Protein AF-A0A5C9CHS4-F1 (afdb_monomer)

Structure (mmCIF, N/CA/C/O backbone):
data_AF-A0A5C9CHS4-F1
#
_entry.id   AF-A0A5C9CHS4-F1
#
loop_
_atom_site.group_PDB
_atom_site.id
_atom_site.type_symbol
_atom_site.label_atom_id
_atom_site.label_alt_id
_atom_site.label_comp_id
_atom_site.label_asym_id
_atom_site.label_ent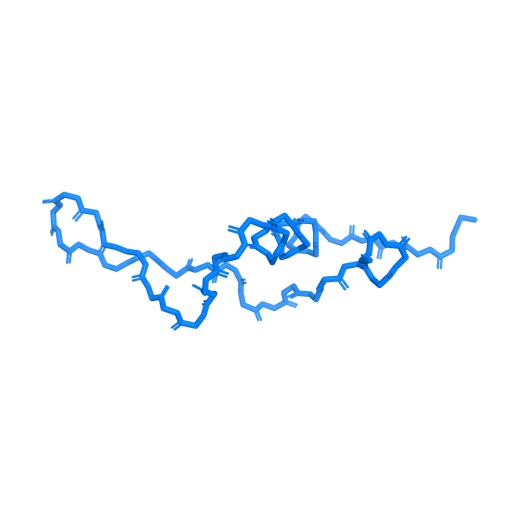ity_id
_atom_site.label_seq_id
_atom_site.pdbx_PDB_ins_code
_atom_site.Cartn_x
_atom_site.Cartn_y
_atom_site.Cartn_z
_atom_site.occupancy
_atom_site.B_iso_or_equiv
_atom_site.auth_seq_id
_atom_site.auth_comp_id
_atom_site.auth_asym_id
_atom_site.auth_atom_id
_atom_site.pdbx_PDB_model_num
ATOM 1 N N . ILE A 1 1 ? 23.167 -3.883 -13.326 1.00 50.72 1 ILE A N 1
ATOM 2 C CA . ILE A 1 1 ? 22.464 -3.044 -12.320 1.00 50.72 1 ILE A CA 1
ATOM 3 C C . ILE A 1 1 ? 21.204 -2.613 -13.042 1.00 50.72 1 ILE A C 1
ATOM 5 O O . ILE A 1 1 ? 21.263 -1.640 -13.773 1.00 50.72 1 ILE A O 1
ATOM 9 N N . ASP A 1 2 ? 20.141 -3.419 -13.003 1.00 59.53 2 ASP A N 1
ATOM 10 C CA . ASP A 1 2 ? 19.135 -3.375 -14.086 1.00 59.53 2 ASP A CA 1
ATOM 11 C C . ASP A 1 2 ? 17.680 -3.212 -13.634 1.00 59.53 2 ASP A C 1
ATOM 13 O O . ASP A 1 2 ? 16.784 -3.245 -14.467 1.00 59.53 2 ASP A O 1
ATOM 17 N N . SER A 1 3 ? 17.434 -2.928 -12.351 1.00 67.88 3 SER A N 1
ATOM 18 C CA . SER A 1 3 ? 16.085 -2.604 -11.864 1.00 67.88 3 SER A CA 1
ATOM 19 C C . SER A 1 3 ? 16.157 -1.539 -10.768 1.00 67.88 3 SER A C 1
ATOM 21 O O . SER A 1 3 ? 16.297 -1.877 -9.590 1.00 67.88 3 SER A O 1
ATOM 23 N N . P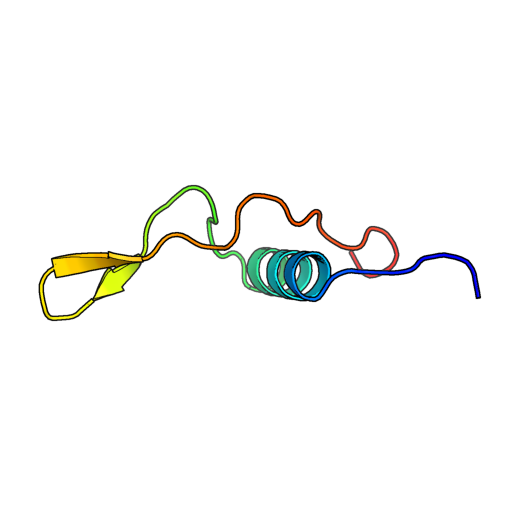RO A 1 4 ? 16.161 -0.240 -11.115 1.00 77.19 4 PRO A N 1
ATOM 24 C CA . PRO A 1 4 ? 16.022 0.806 -10.113 1.00 77.19 4 PRO A CA 1
ATOM 25 C C . PRO A 1 4 ? 14.626 0.711 -9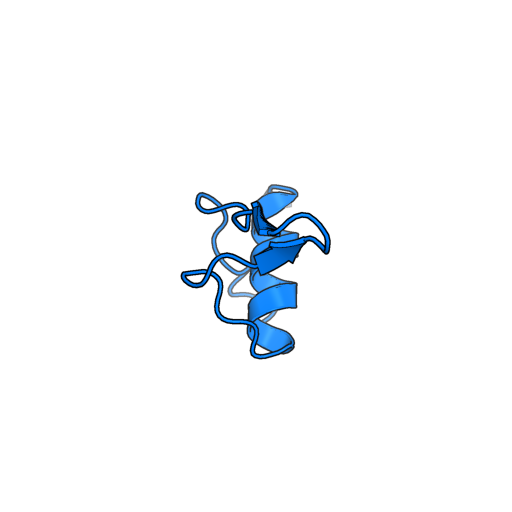.485 1.00 77.19 4 PRO A C 1
ATOM 27 O O . PRO A 1 4 ? 13.625 0.736 -10.194 1.00 77.19 4 PRO A O 1
ATOM 30 N N . HIS A 1 5 ? 14.576 0.607 -8.159 1.00 82.19 5 HIS A N 1
ATOM 31 C CA . HIS A 1 5 ? 13.335 0.576 -7.389 1.00 82.19 5 HIS A CA 1
ATOM 32 C C . HIS A 1 5 ? 13.194 1.851 -6.575 1.00 82.19 5 HIS A C 1
ATOM 34 O O . HIS A 1 5 ? 14.165 2.347 -5.992 1.00 82.19 5 HIS A O 1
ATOM 40 N N . THR A 1 6 ? 11.979 2.375 -6.526 1.00 86.44 6 THR A N 1
ATOM 41 C CA . THR A 1 6 ? 11.641 3.510 -5.679 1.00 86.44 6 THR A CA 1
ATOM 42 C C . THR A 1 6 ? 11.445 3.043 -4.234 1.00 86.44 6 THR A C 1
ATOM 44 O O . THR A 1 6 ? 11.135 1.874 -3.986 1.00 86.44 6 THR A O 1
ATOM 47 N N . PRO A 1 7 ? 11.581 3.938 -3.241 1.00 84.75 7 PRO A N 1
ATOM 48 C CA . PRO A 1 7 ? 11.208 3.619 -1.863 1.00 84.75 7 PRO A CA 1
ATOM 49 C C . PRO A 1 7 ? 9.767 3.098 -1.723 1.00 84.75 7 PRO A C 1
ATOM 51 O O . PRO A 1 7 ? 9.479 2.331 -0.806 1.00 84.75 7 PRO A O 1
ATOM 54 N N . GLU A 1 8 ? 8.871 3.484 -2.634 1.00 84.56 8 GLU A N 1
ATOM 55 C CA . GLU A 1 8 ? 7.471 3.065 -2.615 1.00 84.56 8 GLU A CA 1
ATOM 56 C C . GLU A 1 8 ? 7.274 1.619 -3.103 1.00 84.56 8 GLU A C 1
ATOM 58 O O . GLU A 1 8 ? 6.430 0.904 -2.560 1.00 84.56 8 GLU A O 1
ATOM 63 N N . ASP A 1 9 ? 8.107 1.141 -4.032 1.00 85.75 9 ASP A N 1
ATOM 64 C CA . ASP A 1 9 ? 8.115 -0.264 -4.476 1.00 85.75 9 ASP A CA 1
ATOM 65 C C . ASP A 1 9 ? 8.543 -1.199 -3.334 1.00 85.75 9 ASP A C 1
ATOM 67 O O . ASP A 1 9 ? 7.957 -2.261 -3.094 1.00 85.75 9 ASP A O 1
ATOM 71 N N . TYR A 1 10 ? 9.538 -0.767 -2.551 1.00 85.56 10 TYR A N 1
ATOM 72 C CA . TYR A 1 10 ? 9.964 -1.477 -1.344 1.00 85.56 10 TYR A CA 1
ATOM 73 C C . TYR A 1 10 ? 8.855 -1.540 -0.295 1.00 85.56 10 TYR A C 1
ATOM 75 O O . TYR A 1 10 ? 8.591 -2.611 0.256 1.00 85.56 10 TYR A O 1
ATOM 83 N N . ALA A 1 11 ? 8.195 -0.411 -0.029 1.00 86.38 11 ALA A N 1
ATOM 84 C CA . ALA A 1 11 ? 7.086 -0.352 0.915 1.00 86.38 11 ALA A CA 1
ATOM 85 C C . ALA A 1 11 ? 5.945 -1.287 0.481 1.00 86.38 11 ALA A C 1
ATOM 87 O O . ALA A 1 11 ? 5.490 -2.107 1.275 1.00 86.38 11 ALA A O 1
ATOM 88 N N . SER A 1 12 ? 5.572 -1.244 -0.800 1.00 87.25 12 SER A N 1
ATOM 89 C CA . SER A 1 12 ? 4.526 -2.088 -1.391 1.00 87.25 12 SER A CA 1
ATOM 90 C C . SER A 1 12 ? 4.835 -3.579 -1.267 1.00 87.25 12 SER A C 1
ATOM 92 O O . SER A 1 12 ? 3.981 -4.354 -0.842 1.00 87.25 12 SER A O 1
ATOM 94 N N . THR A 1 13 ? 6.085 -3.971 -1.526 1.00 87.19 13 THR A N 1
ATOM 95 C CA . THR A 1 13 ? 6.552 -5.357 -1.354 1.00 87.19 13 THR A CA 1
ATOM 96 C C . THR A 1 13 ? 6.410 -5.836 0.093 1.00 87.19 13 THR A C 1
ATOM 98 O O . THR A 1 13 ? 5.986 -6.964 0.346 1.00 87.19 13 THR A O 1
ATOM 101 N N . ILE A 1 14 ? 6.776 -4.993 1.063 1.00 87.81 14 ILE A N 1
ATOM 102 C CA . ILE A 1 14 ? 6.680 -5.330 2.489 1.00 87.81 14 ILE A CA 1
ATOM 103 C C . ILE A 1 14 ? 5.215 -5.437 2.915 1.00 87.81 14 ILE A C 1
ATOM 105 O O . ILE A 1 14 ? 4.855 -6.398 3.592 1.00 87.81 14 ILE A O 1
ATOM 109 N N . TYR A 1 15 ? 4.372 -4.483 2.517 1.00 87.50 15 TYR A N 1
ATOM 110 C CA . TYR A 1 15 ? 2.952 -4.484 2.866 1.00 87.50 15 TYR A CA 1
ATOM 111 C C . TYR A 1 15 ? 2.245 -5.743 2.358 1.00 87.50 15 TYR A C 1
ATOM 113 O O . TYR A 1 15 ? 1.539 -6.384 3.135 1.00 87.50 15 TYR A O 1
ATOM 121 N N . GLU A 1 16 ? 2.518 -6.175 1.124 1.00 86.94 16 GLU A N 1
ATOM 122 C CA . GLU A 1 16 ? 1.940 -7.415 0.595 1.00 86.94 16 GLU A CA 1
ATOM 123 C C . GLU A 1 16 ? 2.435 -8.665 1.322 1.00 86.94 16 GLU A C 1
ATOM 125 O O . GLU A 1 16 ? 1.632 -9.522 1.687 1.00 86.94 16 GLU A O 1
ATOM 130 N N . LYS A 1 17 ? 3.735 -8.754 1.630 1.00 88.44 17 LYS A N 1
ATOM 131 C CA . LYS A 1 17 ? 4.274 -9.881 2.414 1.00 88.44 17 LYS A CA 1
ATOM 132 C C . LYS A 1 17 ? 3.690 -9.963 3.824 1.00 88.44 17 LYS A C 1
ATOM 134 O O . LYS A 1 17 ? 3.626 -11.051 4.392 1.00 88.44 17 LYS A O 1
ATOM 139 N N . LEU A 1 18 ? 3.277 -8.833 4.391 1.00 88.69 18 LEU A N 1
ATOM 140 C CA . LEU A 1 18 ? 2.604 -8.764 5.687 1.00 88.69 18 LEU A CA 1
ATOM 141 C C . LEU A 1 18 ? 1.087 -9.003 5.593 1.00 88.69 18 LEU A C 1
ATOM 143 O O . LEU A 1 18 ? 0.429 -9.053 6.630 1.00 88.69 18 LEU A O 1
ATOM 147 N N . GLY A 1 19 ? 0.530 -9.151 4.385 1.00 87.44 19 GLY A N 1
ATOM 148 C CA . GLY A 1 19 ? -0.911 -9.291 4.164 1.00 87.44 19 GLY A CA 1
ATOM 149 C C . GLY A 1 19 ? -1.700 -8.013 4.465 1.00 87.44 19 GLY A C 1
ATOM 150 O O . GLY A 1 19 ? -2.872 -8.091 4.828 1.00 87.44 19 GLY A O 1
ATOM 151 N N . ILE A 1 20 ? -1.057 -6.846 4.373 1.00 86.62 20 ILE A N 1
ATOM 152 C CA . ILE A 1 20 ? -1.692 -5.546 4.594 1.00 86.62 20 ILE A CA 1
ATOM 153 C C . ILE A 1 20 ? -2.415 -5.128 3.314 1.00 86.62 20 ILE A C 1
ATOM 155 O O . ILE A 1 20 ? -1.798 -5.012 2.255 1.00 86.62 20 ILE A O 1
ATOM 159 N N . ASP A 1 21 ? -3.711 -4.856 3.438 1.00 84.81 21 ASP A N 1
ATOM 160 C CA . ASP A 1 21 ? -4.514 -4.277 2.366 1.00 84.81 21 ASP A CA 1
ATOM 161 C C . ASP A 1 21 ? -4.151 -2.794 2.179 1.00 84.81 21 ASP A C 1
ATOM 163 O O . ASP A 1 21 ? -4.365 -1.968 3.071 1.00 84.81 21 ASP A O 1
ATOM 167 N N . ARG A 1 22 ? -3.560 -2.466 1.023 1.00 84.56 22 ARG A N 1
ATOM 168 C CA . ARG A 1 22 ? -3.124 -1.105 0.674 1.00 84.56 22 ARG A CA 1
ATOM 169 C C . ARG A 1 22 ? -4.267 -0.222 0.172 1.00 84.56 22 ARG A C 1
ATOM 171 O O . ARG A 1 22 ? -4.114 1.000 0.171 1.00 84.56 22 ARG A O 1
ATOM 178 N N . ASP A 1 23 ? -5.392 -0.817 -0.224 1.00 85.31 23 ASP A N 1
ATOM 179 C CA . ASP A 1 23 ? -6.595 -0.097 -0.647 1.00 85.31 23 ASP A CA 1
ATOM 180 C C . ASP A 1 23 ? -7.416 0.386 0.557 1.00 85.31 23 ASP A C 1
ATOM 182 O O . ASP A 1 23 ? -8.241 1.299 0.441 1.00 85.31 23 ASP A O 1
ATOM 186 N N . GLN A 1 24 ? -7.158 -0.173 1.745 1.00 85.75 24 GLN A N 1
ATOM 187 C CA . GLN A 1 24 ? -7.800 0.251 2.980 1.00 85.75 24 GLN A CA 1
ATOM 188 C C . GLN A 1 24 ? -6.980 1.336 3.708 1.00 85.75 24 GLN A C 1
ATOM 190 O O . GLN A 1 24 ? -5.830 1.105 4.089 1.00 85.75 24 GLN A O 1
ATOM 195 N N . PRO A 1 25 ? -7.555 2.525 3.982 1.00 86.19 25 PRO A N 1
ATOM 196 C CA . PRO A 1 25 ? -6.884 3.537 4.790 1.00 86.19 25 PRO A CA 1
ATOM 197 C C . PRO A 1 25 ? -6.721 3.066 6.239 1.00 86.19 25 PRO A C 1
ATOM 199 O O . PRO A 1 25 ? -7.667 2.584 6.866 1.00 86.19 25 PRO A O 1
ATOM 202 N N . LEU A 1 26 ? -5.541 3.300 6.811 1.00 85.31 26 LEU A N 1
ATOM 203 C CA . LEU A 1 26 ? -5.334 3.187 8.252 1.00 85.31 26 LEU A CA 1
ATOM 204 C C . LEU A 1 26 ? -5.874 4.429 8.954 1.00 85.31 26 LEU A C 1
ATOM 206 O O . LEU A 1 26 ? -5.707 5.545 8.473 1.00 85.31 26 LEU A O 1
ATOM 210 N N . TYR A 1 27 ? -6.470 4.265 10.131 1.00 88.38 27 TYR A N 1
ATOM 211 C CA . TYR A 1 27 ? -6.963 5.392 10.921 1.00 88.38 27 TYR A CA 1
ATOM 212 C C . TYR A 1 27 ? -6.055 5.645 12.119 1.00 88.38 27 TYR A C 1
ATOM 214 O O . TYR A 1 27 ? -5.707 4.730 12.864 1.00 88.38 27 TYR A O 1
ATOM 222 N N . THR A 1 28 ? -5.673 6.905 12.327 1.00 90.44 28 THR A N 1
ATOM 223 C CA . THR A 1 28 ? -4.965 7.296 13.551 1.00 90.44 28 THR A CA 1
ATOM 224 C C . THR A 1 28 ? -5.912 7.312 14.751 1.00 90.44 28 THR A C 1
ATOM 226 O O . THR A 1 28 ? -7.133 7.307 14.602 1.00 90.44 28 THR A O 1
ATOM 229 N N . SER A 1 29 ? -5.362 7.444 15.961 1.00 91.94 29 SER A N 1
ATOM 230 C CA . SER A 1 29 ? -6.149 7.621 17.193 1.00 91.94 29 SER A CA 1
ATOM 231 C C . SER A 1 29 ? -7.068 8.852 17.182 1.00 91.94 29 SER A C 1
ATOM 233 O O . SER A 1 29 ? -8.035 8.898 17.934 1.00 91.94 29 SER A O 1
ATOM 235 N N . ALA A 1 30 ? -6.797 9.833 16.315 1.00 94.44 30 ALA A N 1
ATOM 236 C CA . ALA A 1 30 ? -7.652 10.998 16.081 1.00 94.44 30 ALA A CA 1
ATOM 237 C C . ALA A 1 30 ? -8.655 10.784 14.928 1.00 94.44 30 ALA A C 1
ATOM 239 O O . ALA A 1 30 ? -9.201 11.751 14.401 1.00 94.44 30 ALA A O 1
ATOM 240 N N . ASN A 1 31 ? -8.852 9.535 14.496 1.00 90.31 31 ASN A N 1
ATOM 241 C CA . ASN A 1 31 ? -9.721 9.133 13.392 1.00 90.31 31 ASN A CA 1
ATOM 242 C C . ASN A 1 31 ? -9.374 9.801 12.046 1.00 90.31 31 ASN A C 1
ATOM 244 O O . ASN A 1 31 ? -10.247 10.019 11.205 1.00 90.31 31 ASN A O 1
ATOM 248 N N . ARG A 1 32 ? -8.094 10.145 11.835 1.00 90.25 32 ARG A N 1
ATOM 249 C CA . ARG A 1 32 ? -7.609 10.684 10.555 1.00 90.25 32 ARG A CA 1
ATOM 250 C C . ARG A 1 32 ? -7.164 9.535 9.646 1.00 90.25 32 ARG A C 1
ATOM 252 O O . ARG A 1 32 ? -6.378 8.714 10.125 1.00 90.25 32 ARG A O 1
ATOM 259 N N . PRO A 1 33 ? -7.609 9.478 8.379 1.00 90.12 33 PRO A N 1
ATOM 260 C CA . PRO A 1 33 ? -7.161 8.455 7.445 1.00 90.12 33 PRO A CA 1
ATOM 261 C C . PRO A 1 33 ? -5.710 8.710 7.012 1.00 90.12 33 PRO A C 1
ATOM 263 O O . PRO A 1 33 ? -5.312 9.845 6.744 1.00 90.12 33 PRO A O 1
ATOM 266 N N . VAL A 1 34 ? -4.936 7.636 6.937 1.00 87.19 34 VAL A N 1
ATOM 267 C CA . VAL A 1 34 ? -3.571 7.558 6.424 1.00 87.19 34 VAL A CA 1
ATOM 268 C C . VAL A 1 34 ? -3.596 6.531 5.304 1.00 87.19 34 VAL A C 1
ATOM 270 O O . VAL A 1 34 ? -3.860 5.352 5.537 1.00 87.19 34 VAL A O 1
ATOM 273 N N . LEU A 1 35 ? -3.371 7.003 4.082 1.00 84.25 35 LEU A N 1
ATOM 274 C CA . LEU A 1 35 ? -3.284 6.154 2.901 1.00 84.25 35 LEU A CA 1
ATOM 275 C C . LEU A 1 35 ? -1.860 5.622 2.774 1.00 84.25 35 LEU A C 1
ATOM 277 O O . LEU A 1 35 ? -0.895 6.353 3.012 1.00 84.25 35 LEU A O 1
ATOM 281 N N . PHE A 1 36 ? -1.738 4.357 2.389 1.00 78.31 36 PHE A N 1
ATOM 282 C CA . PHE A 1 36 ? -0.461 3.819 1.946 1.00 78.31 36 PHE A CA 1
ATOM 283 C C . PHE A 1 36 ? -0.078 4.460 0.605 1.00 78.31 36 PHE A C 1
ATOM 285 O O . PHE A 1 36 ? -0.951 4.859 -0.169 1.00 78.31 36 PHE A O 1
ATOM 292 N N . GLY A 1 37 ? 1.226 4.593 0.344 1.00 69.69 37 GLY A N 1
ATOM 293 C CA . GLY A 1 37 ? 1.716 5.044 -0.962 1.00 69.69 37 GLY A CA 1
ATOM 294 C C . GLY A 1 37 ? 1.138 4.151 -2.063 1.00 69.69 37 GLY A C 1
ATOM 295 O O . GLY A 1 37 ? 1.209 2.926 -1.957 1.00 69.69 37 GLY A O 1
ATOM 296 N N . HIS A 1 38 ? 0.491 4.765 -3.054 1.00 65.44 38 HIS A N 1
ATOM 297 C CA . HIS A 1 38 ? -0.376 4.073 -4.015 1.00 65.44 38 HIS A CA 1
ATOM 298 C C . HIS A 1 38 ? 0.255 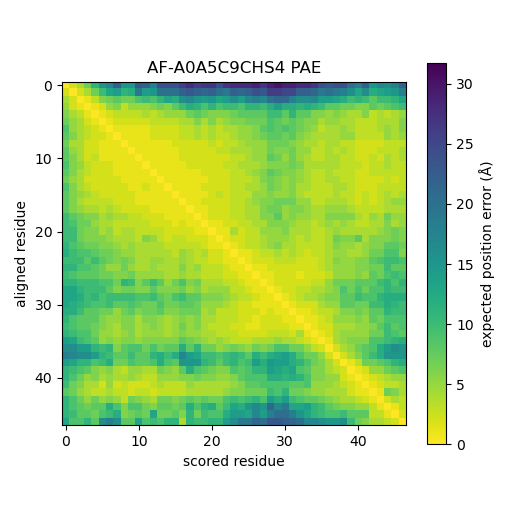3.920 -5.408 1.00 65.44 38 HIS A C 1
ATOM 300 O O . HIS A 1 38 ? -0.310 3.250 -6.264 1.00 65.44 38 HIS A O 1
ATOM 306 N N . ALA A 1 39 ? 1.402 4.550 -5.665 1.00 67.50 39 ALA A N 1
ATOM 307 C CA . ALA A 1 39 ? 2.091 4.520 -6.954 1.00 67.50 39 ALA A CA 1
ATOM 308 C C . ALA A 1 39 ? 3.233 3.486 -7.022 1.00 67.50 39 ALA A C 1
ATOM 310 O O . ALA A 1 39 ? 3.785 3.280 -8.099 1.00 67.50 39 ALA A O 1
ATOM 311 N N . GLY A 1 40 ? 3.584 2.838 -5.907 1.00 69.50 40 GLY A N 1
ATOM 312 C CA . GLY A 1 40 ? 4.593 1.784 -5.853 1.00 69.50 40 GLY A CA 1
ATOM 313 C C . GLY A 1 40 ? 4.044 0.418 -6.256 1.00 69.50 40 GLY A C 1
ATOM 314 O O . GLY A 1 40 ? 2.985 -0.018 -5.786 1.00 69.50 40 GLY A O 1
ATOM 315 N N . GLU A 1 41 ? 4.811 -0.292 -7.077 1.00 81.19 41 GLU A N 1
ATOM 316 C CA . GLU A 1 41 ? 4.525 -1.670 -7.464 1.00 81.19 41 GLU A CA 1
ATOM 317 C C . GLU A 1 41 ? 5.417 -2.635 -6.665 1.00 81.19 41 GLU A C 1
ATOM 319 O O . GLU A 1 41 ? 6.609 -2.375 -6.479 1.00 81.19 41 GLU A O 1
ATOM 324 N N . PRO A 1 42 ? 4.881 -3.764 -6.163 1.00 80.12 42 PRO A N 1
ATOM 325 C CA . PRO A 1 42 ? 5.697 -4.778 -5.508 1.00 80.12 42 PRO A CA 1
ATOM 326 C C . PRO A 1 42 ? 6.836 -5.254 -6.416 1.00 80.12 42 PRO A C 1
ATOM 328 O O . PRO A 1 42 ? 6.654 -5.522 -7.605 1.00 80.12 42 PRO A O 1
AT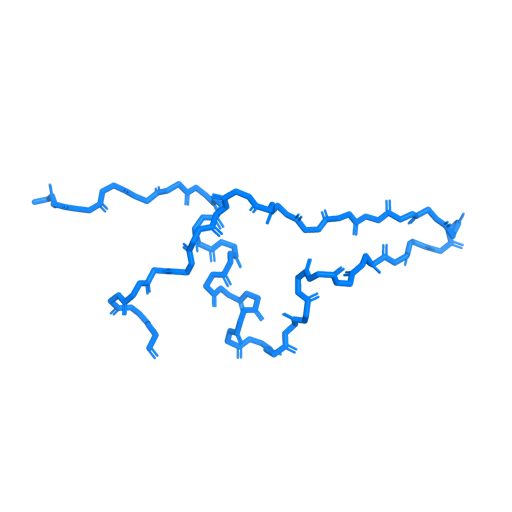OM 331 N N . ILE A 1 43 ? 8.028 -5.409 -5.844 1.00 83.50 43 ILE A N 1
ATOM 332 C CA . ILE A 1 4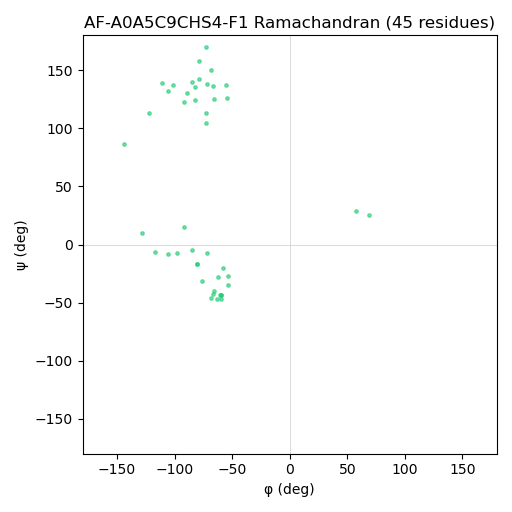3 ? 9.215 -5.836 -6.577 1.00 83.50 43 ILE A CA 1
ATOM 333 C C . ILE A 1 43 ? 9.072 -7.323 -6.910 1.00 83.50 43 ILE A C 1
ATOM 335 O O . ILE A 1 43 ? 9.288 -8.190 -6.061 1.00 83.50 43 ILE A O 1
ATOM 339 N N . ALA A 1 44 ? 8.765 -7.613 -8.175 1.00 78.69 44 ALA A N 1
ATOM 340 C CA . ALA A 1 44 ? 8.485 -8.964 -8.665 1.00 78.69 44 ALA A CA 1
ATOM 341 C C . ALA A 1 44 ? 9.588 -9.990 -8.345 1.00 78.69 44 ALA A C 1
ATOM 343 O O . ALA A 1 44 ? 9.290 -11.143 -8.065 1.00 78.69 44 ALA A O 1
ATOM 344 N N . GLY A 1 45 ? 10.863 -9.582 -8.340 1.00 76.12 45 GLY A N 1
ATOM 345 C CA . GLY A 1 45 ? 11.991 -10.475 -8.043 1.00 76.12 45 GLY A CA 1
ATOM 346 C C . GLY A 1 45 ? 12.113 -10.910 -6.576 1.00 76.12 45 GLY A C 1
ATOM 347 O O . GLY A 1 45 ? 12.970 -11.734 -6.267 1.00 76.12 45 GLY A O 1
ATOM 348 N N . VAL A 1 46 ? 11.303 -10.344 -5.675 1.00 74.56 46 VAL A N 1
ATOM 349 C CA . VAL A 1 46 ? 11.301 -10.669 -4.239 1.00 74.56 46 VAL A CA 1
ATOM 350 C C . VAL A 1 46 ? 9.972 -11.273 -3.788 1.00 74.56 46 VAL A C 1
ATOM 352 O O . VAL A 1 46 ? 9.872 -11.665 -2.625 1.00 74.56 46 VAL A O 1
ATOM 355 N N . MET A 1 47 ? 8.955 -11.324 -4.653 1.00 65.75 47 MET A N 1
ATOM 356 C CA . MET A 1 47 ? 7.673 -11.973 -4.359 1.00 65.75 47 MET A CA 1
ATOM 357 C C . MET A 1 47 ? 7.817 -13.489 -4.391 1.00 65.75 47 MET A C 1
ATOM 359 O O . MET A 1 47 ? 7.443 -14.089 -3.358 1.00 65.75 47 MET A O 1
#

Foldseek 3Di:
DPDDFDPLLVVQQVCVVVVHDQVDFDADPVRDTDHRDDPHHHDPVND

Mean predicted aligned error: 6.11 Å

pLDDT: mean 81.88, std 9.12, range [50.72, 94.44]

Nearest PDB struc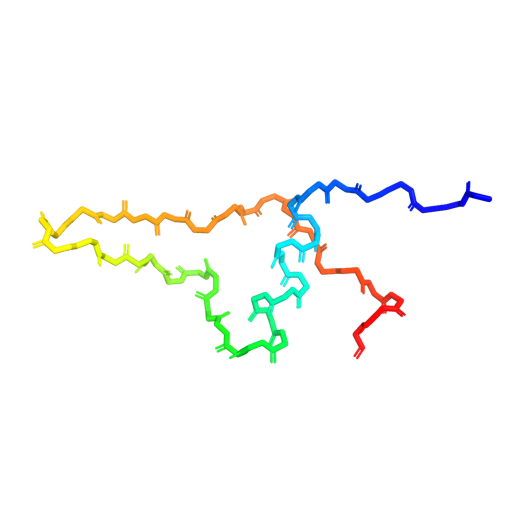tures (foldseek):
  7di8-assembly1_A  TM=2.632E-01  e=8.143E+00  Bos taurus

Radius of gyration: 12.46 Å; Cα contacts (8 Å, |Δ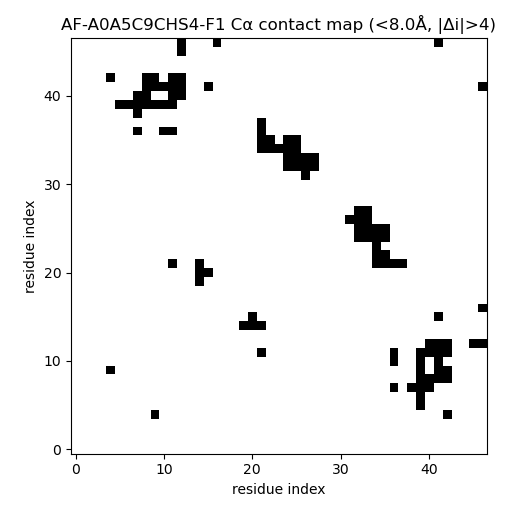i|>4): 56; chains: 1; bounding box: 32×23×31 Å

Sequence (47 aa):
IDSPHTPEDYASTIYEKLGIDRDQPLYTSANRPVLFGHAGEPIAGVM

Secondary structure (DSSP, 8-state):
------HHHHHHHHHHHTT--SSSPEE-TT--EEPPPSSPPP-GGG-

Solvent-accessible surface area (backbone atoms only — not comparable to full-atom values): 3091 Å² total; per-residue (Å²): 141,89,74,93,74,54,78,43,16,54,50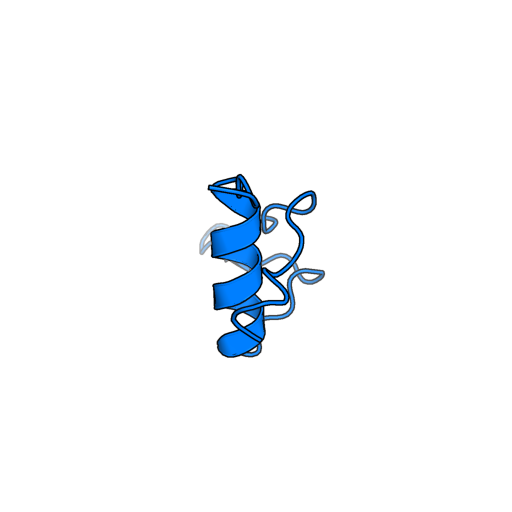,36,36,53,36,54,77,70,70,50,67,65,90,54,62,46,65,46,98,84,71,45,78,45,73,54,82,80,86,35,56,55,50,73,95,77,111